Protein 2RIL (pdb70)

Secondary structure (DSSP, 8-state):
----EEEEEEE-PPTT-HHHHHHHHHHHHH---STTEEEEEEEE-SSTTSS-SEEEEEEES-HHHHHHHHH--TTT-------EEE-----

Organism: Shewanella loihica (strain ATCC BAA-1088 / PV-4) (NCBI:txid323850)

Nearest PDB structures (foldseek):
  2ril-assembly1_A-2  TM=1.001E+00  e=1.285E-16  Shewanella loihica PV-4
  3bde-assembly1_A  TM=6.597E-01  e=6.811E-04  Mesorhizobium japonicum MAFF 303099
  2zdo-assembly2_C  TM=6.399E-01  e=1.118E-03  Staphylococcus aureus
  3lo3-assembly2_C  TM=5.723E-01  e=9.771E-03  Colwellia psychrerythraea 34H
  2cz4-assembly1_A  TM=4.019E-01  e=1.106E-02  Thermus thermophilus HB8

Solvent-accessible surface area: 6588 Å² total

Sequence (91 aa):
GSAPVVTLINPFKVPADKLEAAIEYWEAHRRDFAQQPGYLSTQLHQSIIDEEGATYQQLINVAIIWQSEADFYQQAAQKRQALGEGLGNPALYRVIRT

InterPro domains:
  IPR007138 Antibiotic biosynthesis monooxygenase domain [PF03992] (4-70)
  IPR011008 Dimeric alpha-beta barrel [SSF54909] (4-76)

CATH classification: 3.30.70.100

Structure (mmCIF, N/CA/C/O backbone):
data_2RIL
#
_entry.id   2RIL
#
_cell.length_a   48.931
_cell.length_b   63.155
_cell.length_c   27.283
_cell.angle_alpha   90.000
_cell.angle_beta   90.000
_cell.angle_gamma   90.000
#
_symmetry.space_group_name_H-M   'P 21 21 2'
#
loop_
_entity.id
_entity.type
_entity.pdbx_description
1 polymer 'Antibiotic biosynthesis monooxygenase'
2 non-polymer 'CHLORIDE ION'
3 non-polymer 'ACETATE ION'
4 non-polymer S-1,2-PROPANEDIOL
5 water water
#
loop_
_atom_site.group_PDB
_atom_site.id
_atom_site.type_symbol
_atom_site.label_atom_id
_atom_site.label_alt_id
_atom_site.label_comp_id
_atom_site.label_asym_id
_atom_site.label_entity_id
_atom_site.label_seq_id
_atom_site.pdbx_PDB_ins_code
_atom_site.Cartn_x
_atom_site.Cartn_y
_atom_site.Cartn_z
_atom_site.occupancy
_atom_site.B_iso_or_equiv
_atom_site.auth_seq_id
_atom_site.auth_comp_id
_atom_site.auth_asym_id
_atom_site.auth_atom_id
_atom_site.pdbx_PDB_model_num
ATOM 1 N N . GLY A 1 1 ? 28.634 24.739 12.418 1.00 21.43 0 GLY A N 1
ATOM 2 C CA . GLY A 1 1 ? 27.848 23.879 13.327 1.00 20.50 0 GLY A CA 1
ATOM 3 C C . GLY A 1 1 ? 28.806 23.367 14.375 1.00 18.46 0 GLY A C 1
ATOM 4 O O . GLY A 1 1 ? 30.019 23.571 14.276 1.00 19.82 0 GLY A O 1
ATOM 13 N N . SER A 1 3 ? 30.361 20.148 16.447 1.00 11.72 2 SER A N 1
ATOM 14 C CA . SER A 1 3 ? 30.643 18.748 16.293 1.00 11.39 2 SER A CA 1
ATOM 15 C C . SER A 1 3 ? 29.683 17.905 17.116 1.00 11.43 2 SER A C 1
ATOM 16 O O . SER A 1 3 ? 29.160 18.351 18.126 1.00 11.79 2 SER A O 1
ATOM 19 N N . ALA A 1 4 ? 29.485 16.668 16.675 1.00 10.78 3 ALA A N 1
ATOM 20 C CA . ALA A 1 4 ? 28.697 15.667 17.368 1.00 10.51 3 ALA A CA 1
ATOM 21 C C . ALA A 1 4 ? 29.112 14.312 16.816 1.00 10.40 3 ALA A C 1
ATOM 22 O O . ALA A 1 4 ? 29.628 14.260 15.710 1.00 10.41 3 ALA A O 1
ATOM 24 N N . PRO A 1 5 ? 28.923 13.237 17.588 1.00 11.09 4 PRO A N 1
ATOM 25 C CA . PRO A 1 5 ? 29.248 11.894 17.111 1.00 9.64 4 PRO A CA 1
ATOM 26 C C . PRO A 1 5 ? 28.568 11.606 15.791 1.00 9.06 4 PRO A C 1
ATOM 27 O O . PRO A 1 5 ? 27.440 12.075 15.525 1.00 11.36 4 PRO A O 1
ATOM 31 N N A VAL A 1 6 ? 29.293 10.902 14.930 0.50 8.54 5 VAL A N 1
ATOM 32 N N B VAL A 1 6 ? 29.229 10.785 15.002 0.50 8.50 5 VAL A N 1
ATOM 33 C CA A VAL A 1 6 ? 28.805 10.513 13.607 0.50 8.44 5 VAL A CA 1
ATOM 34 C CA B VAL A 1 6 ? 28.798 10.531 13.645 0.50 8.55 5 VAL A CA 1
ATOM 35 C C A VAL A 1 6 ? 29.010 9.024 13.410 0.50 7.51 5 VAL A C 1
ATOM 36 C C B VAL A 1 6 ? 29.090 9.068 13.325 0.50 7.78 5 VAL A C 1
ATOM 37 O O A VAL A 1 6 ? 29.821 8.386 14.098 0.50 6.87 5 VAL A O 1
ATOM 38 O O B VAL A 1 6 ? 30.036 8.485 13.872 0.50 7.60 5 VAL A O 1
ATOM 45 N N . THR A 1 7 ? 28.283 8.476 12.447 1.00 6.75 6 THR A N 1
ATOM 46 C CA . THR A 1 7 ? 28.382 7.076 12.103 1.00 6.93 6 THR A CA 1
ATOM 47 C C . THR A 1 7 ? 28.878 6.951 10.690 1.00 6.89 6 THR A C 1
ATOM 48 O O . THR A 1 7 ? 28.284 7.524 9.779 1.00 8.12 6 THR A O 1
ATOM 52 N N . LEU A 1 8 ? 29.955 6.192 10.479 1.00 6.47 7 LEU A N 1
ATOM 53 C CA . LEU A 1 8 ? 30.366 5.810 9.134 1.00 7.22 7 LEU A CA 1
ATOM 54 C C . LEU A 1 8 ? 29.595 4.540 8.806 1.00 6.81 7 LEU A C 1
ATOM 55 O O . LEU A 1 8 ? 29.657 3.594 9.571 1.00 8.39 7 LEU A O 1
ATOM 60 N N . ILE A 1 9 ? 28.915 4.504 7.649 1.00 6.76 8 ILE A N 1
ATOM 61 C CA . ILE A 1 9 ? 28.393 3.248 7.134 1.00 5.86 8 ILE A CA 1
ATOM 62 C C . ILE A 1 9 ? 29.080 3.027 5.795 1.00 6.86 8 ILE A C 1
ATOM 63 O O . ILE A 1 9 ? 29.075 3.916 4.928 1.00 8.12 8 ILE A O 1
ATOM 68 N N . ASN A 1 10 ? 29.724 1.870 5.675 1.00 7.03 9 ASN A N 1
ATOM 69 C CA . ASN A 1 10 ? 30.487 1.522 4.490 1.00 6.62 9 ASN A CA 1
ATOM 70 C C . ASN A 1 10 ? 30.096 0.147 3.984 1.00 6.43 9 ASN A C 1
ATOM 71 O O . ASN A 1 10 ? 30.533 -0.869 4.520 1.00 6.57 9 ASN A O 1
ATOM 76 N N . PRO A 1 11 ? 29.191 0.105 2.992 1.00 6.58 10 PRO A N 1
ATOM 77 C CA . PRO A 1 11 ? 28.794 -1.164 2.392 1.00 7.36 10 PRO A CA 1
ATOM 78 C C . PRO A 1 11 ? 29.803 -1.592 1.349 1.00 8.56 10 PRO A C 1
ATOM 79 O O . PRO A 1 11 ? 30.197 -0.771 0.514 1.00 9.79 10 PRO A O 1
ATOM 83 N N . PHE A 1 12 ? 30.216 -2.857 1.417 1.00 8.62 11 PHE A N 1
ATOM 84 C CA . PHE A 1 12 ? 31.204 -3.412 0.494 1.00 8.66 11 PHE A CA 1
ATOM 85 C C . PHE A 1 12 ? 30.628 -4.446 -0.482 1.00 9.44 11 PHE A C 1
ATOM 86 O O . PHE A 1 12 ? 29.954 -5.366 -0.078 1.00 9.41 11 PHE A O 1
ATOM 94 N N . LYS A 1 13 ? 30.991 -4.318 -1.756 1.00 11.00 12 LYS A N 1
ATOM 95 C CA . LYS A 1 13 ? 30.745 -5.368 -2.734 1.00 12.20 12 LYS A CA 1
ATOM 96 C C . LYS A 1 13 ? 31.958 -6.274 -2.710 1.00 11.34 12 LYS A C 1
ATOM 97 O O . LYS A 1 13 ? 33.054 -5.844 -3.044 1.00 13.73 12 LYS A O 1
ATOM 103 N N . VAL A 1 14 ? 31.732 -7.504 -2.258 1.00 11.04 13 VAL A N 1
ATOM 104 C CA . VAL A 1 14 ? 32.780 -8.515 -2.089 1.00 13.00 13 VAL A CA 1
ATOM 105 C C . VAL A 1 14 ? 32.762 -9.473 -3.279 1.00 15.23 13 VAL A C 1
ATOM 106 O O . VAL A 1 14 ? 31.715 -10.023 -3.618 1.00 15.37 13 VAL A O 1
ATOM 110 N N . PRO A 1 15 ? 33.902 -9.609 -3.967 1.00 17.41 14 PRO A N 1
ATOM 111 C CA . PRO A 1 15 ? 33.984 -10.586 -5.066 1.00 18.05 14 PRO A CA 1
ATOM 112 C C . PRO A 1 15 ? 33.651 -11.990 -4.641 1.00 17.52 14 PRO A C 1
ATOM 113 O O . PRO A 1 15 ? 33.956 -12.406 -3.498 1.00 18.12 14 PRO A O 1
ATOM 117 N N . ALA A 1 16 ? 33.051 -12.740 -5.562 1.00 18.16 15 ALA A N 1
ATOM 118 C CA . ALA A 1 16 ? 32.696 -14.111 -5.310 1.00 17.85 15 ALA A CA 1
ATOM 119 C C . ALA A 1 16 ? 33.893 -14.874 -4.734 1.00 17.28 15 ALA A C 1
ATOM 120 O O . ALA A 1 16 ? 35.035 -14.803 -5.247 1.00 17.44 15 ALA A O 1
ATOM 122 N N . ASP A 1 17 ? 33.615 -15.611 -3.670 1.00 16.67 16 ASP A N 1
ATOM 123 C CA . ASP A 1 17 ? 34.556 -16.481 -3.047 1.00 16.64 16 ASP A CA 1
ATOM 124 C C . ASP A 1 17 ? 35.709 -15.782 -2.327 1.00 17.23 16 ASP A C 1
ATOM 125 O O . ASP A 1 17 ? 36.622 -16.489 -1.872 1.00 20.43 16 ASP A O 1
ATOM 130 N N . LYS A 1 18 ? 35.683 -14.448 -2.172 1.00 16.16 17 LYS A N 1
ATOM 131 C CA . LYS A 1 18 ? 36.791 -13.711 -1.554 1.00 16.77 17 LYS A CA 1
ATOM 132 C C . LYS A 1 18 ? 36.450 -13.035 -0.208 1.00 14.99 17 LYS A C 1
ATOM 133 O O . LYS A 1 18 ? 37.092 -12.041 0.167 1.00 15.14 17 LYS A O 1
ATOM 139 N N . LEU A 1 19 ? 35.486 -13.585 0.514 1.00 13.92 18 LEU A N 1
ATOM 140 C CA . LEU A 1 19 ? 35.066 -12.965 1.768 1.00 13.98 18 LEU A CA 1
ATOM 141 C C . LEU A 1 19 ? 36.196 -12.868 2.793 1.00 12.32 18 LEU A C 1
ATOM 142 O O . LEU A 1 19 ? 36.420 -11.819 3.383 1.00 11.28 18 LEU A O 1
ATOM 147 N N . GLU A 1 20 ? 36.956 -13.948 2.977 1.00 11.82 19 GLU A N 1
ATOM 148 C CA . GLU A 1 20 ? 37.976 -13.892 4.021 1.00 11.57 19 GLU A CA 1
ATOM 149 C C . GLU A 1 20 ? 39.052 -12.873 3.691 1.00 11.31 19 GLU A C 1
ATOM 150 O O . GLU A 1 20 ? 39.537 -12.161 4.571 1.00 11.17 19 GLU A O 1
ATOM 156 N N . ALA A 1 21 ? 39.472 -12.814 2.428 1.00 12.05 20 ALA A N 1
ATOM 157 C CA . ALA A 1 21 ? 40.435 -11.834 2.020 1.00 11.61 20 ALA A CA 1
ATOM 158 C C . ALA A 1 21 ? 39.910 -10.420 2.274 1.00 11.94 20 ALA A C 1
ATOM 159 O O . ALA A 1 21 ? 40.650 -9.537 2.693 1.00 13.00 20 ALA A O 1
ATOM 161 N N . ALA A 1 22 ? 38.632 -10.205 1.994 1.00 11.77 21 ALA A N 1
ATOM 162 C CA . ALA A 1 22 ? 38.017 -8.878 2.222 1.00 11.86 21 ALA A CA 1
ATOM 163 C C . ALA A 1 22 ? 38.008 -8.535 3.703 1.00 11.01 21 ALA A C 1
ATOM 164 O O . ALA A 1 22 ? 38.317 -7.394 4.072 1.00 11.42 21 ALA A O 1
ATOM 166 N N . ILE A 1 23 ? 37.637 -9.500 4.557 1.00 10.04 22 ILE A N 1
ATOM 167 C CA . ILE A 1 23 ? 37.711 -9.290 6.025 1.00 8.80 22 ILE A CA 1
ATOM 168 C C . ILE A 1 23 ? 39.093 -8.880 6.468 1.00 8.93 22 ILE A C 1
ATOM 169 O O . ILE A 1 23 ? 39.255 -7.924 7.209 1.00 9.16 22 ILE A O 1
ATOM 174 N N . GLU A 1 24 ? 40.103 -9.583 5.975 1.00 10.39 23 GLU A N 1
ATOM 175 C CA . GLU A 1 24 ? 41.460 -9.344 6.444 1.00 12.11 23 GLU A CA 1
ATOM 176 C C . GLU A 1 24 ? 41.979 -7.973 5.959 1.00 12.75 23 GLU A C 1
ATOM 177 O O . GLU A 1 24 ? 42.673 -7.278 6.692 1.00 13.60 23 GLU A O 1
ATOM 183 N N . TYR A 1 25 ? 41.588 -7.573 4.749 1.00 14.71 24 TYR A N 1
ATOM 184 C CA . TYR A 1 25 ? 41.857 -6.216 4.237 1.00 14.73 24 TYR A CA 1
ATOM 185 C C . TYR A 1 25 ? 41.203 -5.185 5.151 1.00 13.62 24 TYR A C 1
ATOM 186 O O . TYR A 1 25 ? 41.834 -4.221 5.589 1.00 13.45 24 TYR A O 1
ATOM 195 N N . TRP A 1 26 ? 39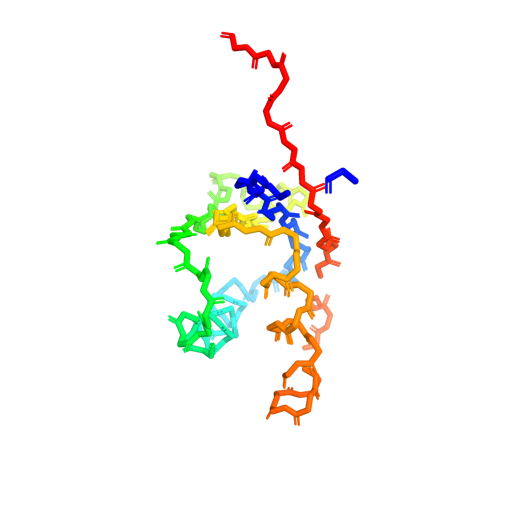.942 -5.431 5.480 1.00 12.23 25 TRP A N 1
ATOM 196 C CA . TRP A 1 26 ? 39.200 -4.536 6.336 1.00 11.88 25 TRP A CA 1
ATOM 197 C C . TRP A 1 26 ? 39.895 -4.427 7.697 1.00 10.83 25 TRP A C 1
ATOM 198 O O . TRP A 1 26 ? 40.061 -3.319 8.223 1.00 11.37 25 TRP A O 1
ATOM 209 N N . GLU A 1 27 ? 40.332 -5.554 8.271 1.00 10.25 26 GLU A N 1
ATOM 210 C CA . GLU A 1 27 ? 41.003 -5.541 9.566 1.00 10.49 26 GLU A CA 1
ATOM 211 C C . GLU A 1 27 ? 42.276 -4.710 9.597 1.00 11.40 26 GLU A C 1
ATOM 212 O O . GLU A 1 27 ? 42.526 -4.006 10.563 1.00 10.79 26 GLU A O 1
ATOM 218 N N . ALA A 1 28 ? 43.066 -4.798 8.528 1.00 11.83 27 ALA A N 1
ATOM 219 C CA . ALA A 1 28 ? 44.279 -3.991 8.437 1.00 13.00 27 ALA A CA 1
ATOM 220 C C . ALA A 1 28 ? 43.959 -2.498 8.476 1.00 12.86 27 ALA A C 1
ATOM 221 O O . ALA A 1 28 ? 44.662 -1.727 9.146 1.00 13.96 27 ALA A O 1
ATOM 223 N N . HIS A 1 29 ? 42.894 -2.113 7.785 1.00 11.94 28 HIS A N 1
ATOM 224 C CA . HIS A 1 29 ? 42.417 -0.750 7.818 1.00 12.27 28 HIS A CA 1
ATOM 225 C C . 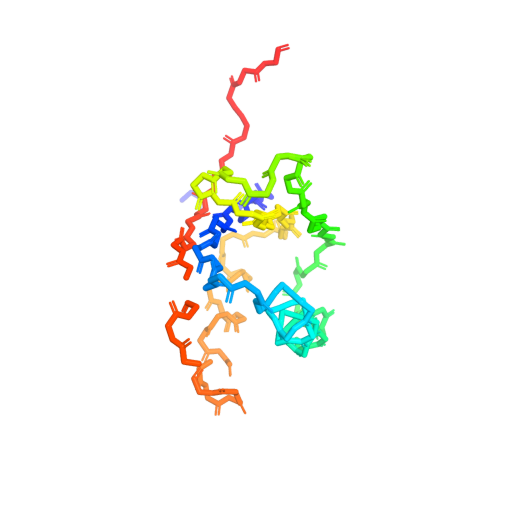HIS A 1 29 ? 41.843 -0.328 9.165 1.00 11.58 28 HIS A C 1
ATOM 226 O O . HIS A 1 29 ? 42.135 0.753 9.627 1.00 11.58 28 HIS A O 1
ATOM 233 N N A ARG A 1 30 ? 41.071 -1.202 9.796 0.50 10.85 29 ARG A N 1
ATOM 234 N N B ARG A 1 30 ? 41.053 -1.196 9.803 0.50 11.24 29 ARG A N 1
ATOM 235 C CA A ARG A 1 30 ? 40.566 -0.962 11.130 0.50 10.77 29 ARG A CA 1
ATOM 236 C CA B ARG A 1 30 ? 40.569 -0.961 11.165 0.50 11.31 29 ARG A CA 1
ATOM 237 C C A ARG A 1 30 ? 41.690 -0.744 12.147 0.50 10.77 29 ARG A C 1
ATOM 238 C C B ARG A 1 30 ? 41.725 -0.694 12.113 0.50 10.98 29 ARG A C 1
ATOM 239 O O A ARG A 1 30 ? 41.586 0.112 13.020 0.50 11.53 29 ARG A O 1
ATOM 240 O O B ARG A 1 30 ? 41.687 0.254 12.897 0.50 11.57 29 ARG A O 1
ATOM 255 N N . ASP A 1 31 ? 42.749 -1.544 12.042 1.00 11.55 30 ASP A N 1
ATOM 256 C CA . ASP A 1 31 ? 43.877 -1.368 12.931 1.00 12.10 30 ASP A CA 1
ATOM 257 C C . ASP A 1 31 ? 44.516 0.025 12.789 1.00 12.17 30 ASP A C 1
ATOM 258 O O . ASP A 1 31 ? 44.913 0.607 13.791 1.00 14.39 30 ASP A O 1
ATOM 263 N N . PHE A 1 32 ? 44.569 0.568 11.587 1.00 12.14 31 PHE A N 1
ATOM 264 C CA . PHE A 1 32 ? 45.049 1.942 11.416 1.00 10.86 31 PHE A CA 1
ATOM 265 C C . PHE A 1 32 ? 44.056 2.940 11.995 1.00 11.95 31 PHE A C 1
ATOM 266 O O . PHE A 1 32 ? 44.386 3.798 12.774 1.00 12.05 31 PHE A O 1
ATOM 282 N N . ALA A 1 34 ? 41.752 2.654 14.197 1.00 13.43 33 ALA A N 1
ATOM 283 C CA . ALA A 1 34 ? 41.500 2.520 15.613 1.00 14.61 33 ALA A CA 1
ATOM 284 C C . ALA A 1 34 ? 42.508 3.276 16.450 1.00 15.72 33 ALA A C 1
ATOM 285 O O . ALA A 1 34 ? 42.251 3.544 17.638 1.00 17.61 33 ALA A O 1
ATOM 287 N N . GLN A 1 35 ? 43.634 3.631 15.838 1.00 15.67 34 GLN A N 1
ATOM 288 C CA . GLN A 1 35 ? 44.669 4.456 16.454 1.00 16.27 34 GLN A CA 1
ATOM 289 C C . GLN A 1 35 ? 44.509 5.949 16.313 1.00 15.58 34 GLN A C 1
ATOM 290 O O . GLN A 1 35 ? 45.317 6.737 16.855 1.00 16.46 34 GLN A O 1
ATOM 296 N N . GLN A 1 36 ? 43.465 6.366 15.613 1.00 13.74 35 GLN A N 1
ATOM 297 C CA . GLN A 1 36 ? 43.295 7.765 15.254 1.00 12.16 35 GLN A CA 1
ATOM 298 C C . GLN A 1 36 ? 42.449 8.465 16.277 1.00 12.19 35 GLN A C 1
ATOM 299 O O . GLN A 1 36 ? 41.515 7.872 16.851 1.00 12.09 35 GLN A O 1
ATOM 305 N N . PRO A 1 37 ? 42.761 9.733 16.538 1.00 12.40 36 PRO A N 1
ATOM 306 C CA . PRO A 1 37 ? 41.928 10.479 17.453 1.00 11.93 36 PRO A CA 1
ATOM 307 C C . PRO A 1 37 ? 40.441 10.477 17.053 1.00 11.36 36 PRO A C 1
ATOM 308 O O . PRO A 1 37 ? 40.106 10.642 15.900 1.00 11.60 36 PRO A O 1
ATOM 312 N N . GLY A 1 38 ? 39.581 10.263 18.016 1.00 11.38 37 GLY A N 1
ATOM 313 C CA . GLY A 1 38 ? 38.151 10.351 17.782 1.00 11.58 37 GLY A CA 1
ATOM 314 C C . GLY A 1 38 ? 37.499 9.021 17.415 1.00 10.72 37 GLY A C 1
ATOM 315 O O . GLY A 1 38 ? 36.281 8.942 17.350 1.00 10.67 37 GLY A O 1
ATOM 316 N N . TYR A 1 39 ? 38.274 7.967 17.177 1.00 10.99 38 TYR A N 1
ATOM 317 C CA . TYR A 1 39 ? 37.702 6.673 16.873 1.00 10.63 38 TYR A CA 1
ATOM 318 C C . TYR A 1 39 ? 37.034 6.113 18.102 1.00 10.30 38 TYR A C 1
ATOM 319 O O . TYR A 1 39 ? 37.679 6.043 19.148 1.00 13.97 38 TYR A O 1
ATOM 328 N N . LEU A 1 40 ? 35.760 5.727 18.014 1.00 10.23 39 LEU A N 1
ATOM 329 C CA . LEU A 1 40 ? 35.052 5.200 19.163 1.00 9.82 39 LEU A CA 1
ATOM 330 C C . LEU A 1 40 ? 34.799 3.714 19.124 1.00 10.43 39 LEU A C 1
ATOM 331 O O . LEU A 1 40 ? 35.159 3.030 20.092 1.00 13.73 39 LEU A O 1
ATOM 336 N N . SER A 1 41 ? 34.216 3.203 18.040 1.00 9.07 40 SER A N 1
ATOM 337 C CA . SER A 1 41 ? 33.885 1.807 17.968 1.00 9.46 40 SER A CA 1
ATOM 338 C C . SER A 1 41 ? 33.537 1.426 16.539 1.00 7.93 40 SER A C 1
ATOM 339 O O . SER A 1 41 ? 33.307 2.305 15.684 1.00 8.12 40 SER A O 1
ATOM 342 N N . THR A 1 42 ? 33.476 0.111 16.278 1.00 7.36 41 THR A N 1
ATOM 343 C CA . THR A 1 42 ? 33.017 -0.353 14.993 1.00 7.90 41 THR A CA 1
ATOM 344 C C . THR A 1 42 ? 32.346 -1.709 15.092 1.00 7.50 41 THR A C 1
ATOM 345 O O . THR A 1 42 ? 32.594 -2.466 16.042 1.00 7.91 41 THR A O 1
ATOM 349 N N . GLN A 1 43 ? 31.490 -1.977 14.113 1.00 7.33 42 GLN A N 1
ATOM 350 C CA . GLN A 1 43 ? 30.840 -3.263 13.971 1.00 7.88 42 GLN A CA 1
ATOM 351 C C . GLN A 1 43 ? 30.842 -3.644 12.509 1.00 6.98 42 GLN A C 1
ATOM 352 O O . GLN A 1 43 ? 30.087 -3.055 11.696 1.00 6.30 42 GLN A O 1
ATOM 358 N N . LEU A 1 44 ? 31.663 -4.622 12.164 1.00 7.26 43 LEU A N 1
ATOM 359 C CA . LEU A 1 44 ? 31.680 -5.104 10.774 1.00 6.51 43 LEU A CA 1
ATOM 360 C C . LEU A 1 44 ? 30.610 -6.178 10.708 1.00 6.53 43 LEU A C 1
ATOM 361 O O . LEU A 1 44 ? 30.655 -7.159 11.450 1.00 7.02 43 LEU A O 1
ATOM 366 N N . HIS A 1 45 ? 29.621 -5.981 9.829 1.00 7.09 44 HIS A N 1
ATOM 367 C CA . HIS A 1 45 ? 28.491 -6.888 9.663 1.00 6.46 44 HIS A CA 1
ATOM 368 C C . HIS A 1 45 ? 28.721 -7.753 8.406 1.00 6.28 44 HIS A C 1
ATOM 369 O O . HIS A 1 45 ? 29.121 -7.248 7.345 1.00 7.82 44 HIS A O 1
ATOM 376 N N . GLN A 1 46 ? 28.421 -9.043 8.528 1.00 6.24 45 GLN A N 1
ATOM 377 C CA . GLN A 1 46 ? 28.464 -9.988 7.411 1.00 7.18 45 GLN A CA 1
ATOM 378 C C . GLN A 1 46 ? 27.051 -10.459 7.104 1.00 7.21 45 GLN A C 1
ATOM 379 O O . GLN A 1 46 ? 26.303 -10.831 7.998 1.00 7.11 45 GLN A O 1
ATOM 385 N N . SER A 1 47 ? 26.720 -10.491 5.815 1.00 7.56 46 SER A N 1
ATOM 386 C CA . SER A 1 47 ? 25.412 -10.927 5.408 1.00 8.55 46 SER A CA 1
ATOM 387 C C . SER A 1 47 ? 25.207 -12.400 5.717 1.00 9.21 46 SER A C 1
ATOM 388 O O . SER A 1 47 ? 26.132 -13.210 5.568 1.00 9.71 46 SER A O 1
ATOM 391 N N A ILE A 1 48 ? 23.993 -12.759 6.139 0.50 10.08 47 ILE A N 1
ATOM 392 N N B ILE A 1 48 ? 23.988 -12.735 6.139 0.50 10.02 47 ILE A N 1
ATOM 393 C CA A ILE A 1 48 ? 23.674 -14.182 6.303 0.50 11.50 47 ILE A CA 1
ATOM 394 C CA B ILE A 1 48 ? 23.588 -14.138 6.257 0.50 11.36 47 ILE A CA 1
ATOM 395 C C A ILE A 1 48 ? 23.546 -14.904 4.947 0.50 12.19 47 ILE A C 1
ATOM 396 C C B ILE A 1 48 ? 23.660 -14.844 4.917 0.50 12.11 47 ILE A C 1
ATOM 397 O O A ILE A 1 48 ? 23.848 -16.100 4.881 0.50 12.91 47 ILE A O 1
ATOM 398 O O B ILE A 1 48 ? 24.232 -15.931 4.820 0.50 12.49 47 ILE A O 1
ATOM 407 N N . ASP A 1 49 ? 23.102 -14.190 3.909 1.00 13.24 48 ASP A N 1
ATOM 408 C CA . ASP A 1 49 ? 22.978 -14.708 2.518 1.00 14.12 48 ASP A CA 1
ATOM 409 C C . ASP A 1 49 ? 24.217 -14.279 1.735 1.00 14.24 48 ASP A C 1
ATOM 410 O O . ASP A 1 49 ? 24.501 -13.096 1.576 1.00 12.19 48 ASP A O 1
ATOM 415 N N A GLU A 1 50 ? 24.971 -15.252 1.222 0.50 14.21 49 GLU A N 1
ATOM 416 N N B GLU A 1 50 ? 24.942 -15.272 1.231 0.50 14.73 49 GLU A N 1
ATOM 417 C CA A GLU A 1 50 ? 26.173 -14.949 0.462 0.50 14.91 49 GLU A CA 1
ATOM 418 C CA B GLU A 1 50 ? 26.125 -15.053 0.430 0.50 15.97 49 GLU A CA 1
ATOM 419 C C A GLU A 1 50 ? 25.863 -14.177 -0.828 0.50 14.77 49 GLU A C 1
ATOM 420 C C B GLU A 1 50 ? 25.850 -14.179 -0.792 0.50 15.28 49 GLU A C 1
ATOM 421 O O A GLU A 1 50 ? 26.749 -13.549 -1.418 0.50 15.92 49 GLU A O 1
ATOM 422 O O B GLU A 1 50 ? 26.752 -13.514 -1.313 0.50 16.45 49 GLU A O 1
ATOM 433 N N . GLY A 1 51 ? 24.603 -14.201 -1.249 1.00 14.69 50 GLY A N 1
ATOM 434 C CA . GLY A 1 51 ? 24.193 -13.493 -2.461 1.00 15.12 50 GLY A CA 1
ATOM 435 C C . GLY A 1 51 ? 23.737 -12.067 -2.265 1.00 14.00 50 GLY A C 1
ATOM 436 O O . GLY A 1 51 ? 23.314 -11.415 -3.220 1.00 14.72 50 GLY A O 1
ATOM 437 N N . ALA A 1 52 ? 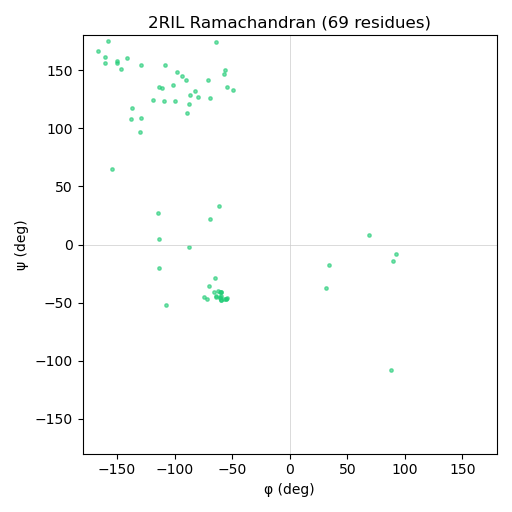23.791 -11.580 -1.025 1.00 12.19 51 ALA A N 1
ATOM 438 C CA . ALA A 1 52 ? 23.449 -10.186 -0.760 1.00 11.10 51 ALA A CA 1
ATOM 439 C C . ALA A 1 52 ? 24.321 -9.255 -1.629 1.00 10.71 51 ALA A C 1
ATOM 440 O O . ALA A 1 52 ? 25.482 -9.540 -1.918 1.00 10.69 51 ALA A O 1
ATOM 442 N N . THR A 1 53 ? 23.778 -8.089 -1.991 1.00 9.74 52 THR A N 1
ATOM 443 C CA . THR A 1 53 ? 24.574 -7.106 -2.705 1.00 10.24 52 THR A CA 1
ATOM 444 C C . THR A 1 53 ? 25.852 -6.777 -1.923 1.00 9.03 52 THR A C 1
ATOM 445 O O . THR A 1 53 ? 26.940 -6.706 -2.492 1.00 10.26 52 THR A O 1
ATOM 449 N N . TYR A 1 54 ? 25.686 -6.548 -0.616 1.00 9.49 53 TYR A N 1
ATOM 450 C CA . TYR A 1 54 ? 26.794 -6.145 0.231 1.00 7.92 53 TYR A CA 1
ATOM 451 C C . TYR A 1 54 ? 27.042 -7.255 1.258 1.00 8.01 53 TYR A C 1
ATOM 452 O O . TYR A 1 54 ? 26.346 -7.323 2.281 1.00 8.67 53 TYR A O 1
ATOM 461 N N A GLN A 1 55 ? 28.009 -8.140 1.003 0.50 8.08 54 GLN A N 1
ATOM 462 N N B GLN A 1 55 ? 28.027 -8.112 1.001 0.50 8.17 54 GLN A N 1
ATOM 463 C CA A GLN A 1 55 ? 28.261 -9.227 1.942 0.50 8.64 54 GLN A CA 1
ATOM 464 C CA B GLN A 1 55 ? 28.290 -9.203 1.911 0.50 8.79 54 GLN A CA 1
ATOM 465 C C A GLN A 1 55 ? 28.926 -8.716 3.230 0.50 8.05 54 GLN A C 1
ATOM 466 C C B GLN A 1 55 ? 28.902 -8.699 3.224 0.50 8.14 54 GLN A C 1
ATOM 467 O O A GLN A 1 55 ? 28.875 -9.407 4.238 0.50 8.34 54 GLN A O 1
ATOM 468 O O B GLN A 1 55 ? 28.766 -9.357 4.244 0.50 8.41 54 GLN A O 1
ATOM 479 N N . LEU A 1 56 ? 29.543 -7.527 3.176 1.00 7.76 55 LEU A N 1
ATOM 480 C CA . LEU A 1 56 ? 30.084 -6.834 4.348 1.00 7.52 55 LEU A CA 1
ATOM 481 C C . LEU A 1 56 ? 29.579 -5.420 4.379 1.00 7.68 55 LEU A C 1
ATOM 482 O O . LEU A 1 56 ? 29.555 -4.758 3.359 1.00 7.43 55 LEU A O 1
ATOM 487 N N . ILE A 1 57 ? 29.161 -4.963 5.564 1.00 6.58 56 ILE A N 1
ATOM 488 C CA . ILE A 1 57 ? 28.855 -3.556 5.800 1.00 6.26 56 ILE A CA 1
ATOM 489 C C . ILE A 1 57 ? 29.432 -3.158 7.125 1.00 6.62 56 ILE A C 1
ATOM 490 O O . ILE A 1 57 ? 29.095 -3.767 8.152 1.00 7.24 56 ILE A O 1
ATOM 495 N N . ASN A 1 58 ? 30.367 -2.208 7.126 1.00 5.98 57 ASN A N 1
ATOM 496 C CA . ASN A 1 58 ? 30.910 -1.719 8.385 1.00 5.47 57 ASN A CA 1
ATOM 497 C C . ASN A 1 58 ? 30.103 -0.541 8.887 1.00 5.55 57 ASN A C 1
ATOM 498 O O . ASN A 1 58 ? 29.686 0.337 8.113 1.00 6.88 57 ASN A O 1
ATOM 503 N N . 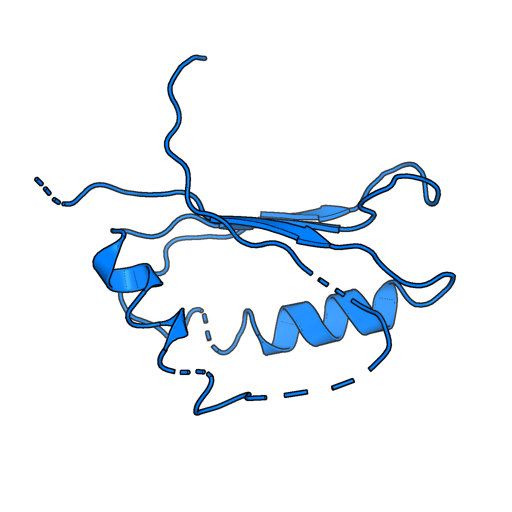VAL A 1 59 ? 29.898 -0.490 10.209 1.00 5.85 58 VAL A N 1
ATOM 504 C CA . VAL A 1 59 ? 29.220 0.606 10.877 1.00 6.49 58 VAL A CA 1
ATOM 505 C C . VAL A 1 59 ? 30.115 1.049 12.027 1.00 6.87 58 VAL A C 1
ATOM 506 O O . VAL A 1 59 ? 30.258 0.317 12.987 1.00 8.10 58 VAL A O 1
ATOM 510 N N . ALA A 1 60 ? 30.729 2.227 11.897 1.00 7.93 59 ALA A N 1
ATOM 511 C CA . ALA A 1 60 ? 31.702 2.730 12.887 1.00 7.75 59 ALA A CA 1
ATOM 512 C C . ALA A 1 60 ? 31.228 4.041 13.470 1.00 7.27 59 ALA A C 1
ATOM 513 O O . ALA A 1 60 ? 30.563 4.814 12.786 1.00 8.55 59 ALA A O 1
ATOM 515 N N A ILE A 1 61 ? 31.594 4.296 14.714 0.50 7.46 60 ILE A N 1
ATOM 516 N N B ILE A 1 61 ? 31.587 4.308 14.714 0.50 7.53 60 ILE A N 1
ATOM 517 C CA A ILE A 1 61 ? 31.219 5.509 15.400 0.50 7.24 60 ILE A CA 1
ATOM 518 C CA B ILE A 1 61 ? 31.170 5.511 15.406 0.50 7.56 60 ILE A CA 1
ATOM 519 C C A ILE A 1 61 ? 32.481 6.333 15.656 0.50 7.34 60 ILE A C 1
ATOM 520 C C B ILE A 1 61 ? 32.420 6.350 15.739 0.50 7.48 60 ILE A C 1
ATOM 521 O O A ILE A 1 61 ? 33.513 5.807 16.126 0.50 7.45 60 ILE A O 1
ATOM 522 O O B ILE A 1 61 ? 33.393 5.843 16.335 0.50 8.24 60 ILE A O 1
ATOM 531 N N . TRP A 1 62 ? 32.394 7.607 15.308 1.00 6.90 61 TRP A N 1
ATOM 532 C CA . TRP A 1 62 ? 33.471 8.569 15.482 1.00 7.13 61 TRP A CA 1
ATOM 533 C C . TRP A 1 62 ? 32.973 9.737 16.346 1.00 7.09 61 TRP A C 1
ATOM 534 O O . TRP A 1 62 ? 31.810 10.120 16.277 1.00 7.80 61 TRP A O 1
ATOM 545 N N . GLN A 1 63 ? 33.885 10.345 17.085 1.00 8.42 62 GLN A N 1
ATOM 546 C CA . GLN A 1 63 ? 33.501 11.449 17.954 1.00 9.37 62 GLN A CA 1
ATOM 547 C C . GLN A 1 63 ? 32.999 12.694 17.211 1.00 9.12 62 GLN A C 1
ATOM 548 O O . GLN A 1 63 ? 32.193 13.466 17.731 1.00 9.72 62 GLN A O 1
ATOM 554 N N . SER A 1 64 ? 33.488 12.905 15.981 1.00 8.66 63 SER A N 1
ATOM 555 C CA . SER A 1 64 ? 33.089 14.036 15.158 1.00 8.39 63 SER A CA 1
ATOM 556 C C . SER A 1 64 ? 33.401 13.792 13.729 1.00 8.53 63 SER A C 1
ATOM 557 O O . SER A 1 64 ? 34.257 12.948 13.405 1.00 8.49 63 SER A O 1
ATOM 560 N N . GLU A 1 65 ? 32.745 14.576 12.875 1.00 9.12 64 GLU A N 1
ATOM 561 C CA . GLU A 1 65 ? 33.068 14.593 11.453 1.00 10.49 64 GLU A CA 1
ATOM 562 C C . GLU A 1 65 ? 34.547 14.952 11.257 1.00 10.03 64 GLU A C 1
ATOM 563 O O . GLU A 1 65 ? 35.236 14.317 10.436 1.00 9.42 64 GLU A O 1
ATOM 569 N N . ALA A 1 66 ? 35.019 15.993 11.943 1.00 9.35 65 ALA A N 1
ATOM 570 C CA . ALA A 1 66 ? 36.401 16.420 11.791 1.00 8.79 65 ALA A CA 1
ATOM 571 C C . ALA A 1 66 ? 37.363 15.281 12.061 1.00 7.85 65 ALA A C 1
ATOM 572 O O . ALA A 1 66 ? 38.351 15.076 11.334 1.00 9.34 65 ALA A O 1
ATOM 574 N N . ASP A 1 67 ? 37.134 14.553 13.161 1.00 9.17 66 ASP A N 1
ATOM 575 C CA . ASP A 1 67 ? 38.014 13.431 13.475 1.00 8.75 66 ASP A CA 1
ATOM 576 C C . ASP A 1 67 ? 38.028 12.372 12.405 1.00 8.79 66 ASP A C 1
ATOM 577 O O . ASP A 1 67 ? 39.101 11.854 11.992 1.00 10.11 66 ASP A O 1
ATOM 582 N N . PHE A 1 68 ? 36.849 12.014 11.929 1.00 9.01 67 PHE A N 1
ATOM 583 C CA . PHE A 1 68 ? 36.825 11.057 10.842 1.00 8.73 67 PHE A CA 1
ATOM 584 C C . PHE A 1 68 ? 37.562 11.520 9.577 1.00 9.67 67 PHE A C 1
ATOM 585 O O . PHE A 1 68 ? 38.361 10.759 9.004 1.00 9.93 67 PHE A O 1
ATOM 593 N N . TYR A 1 69 ? 37.295 12.758 9.145 1.00 10.06 68 TYR A N 1
ATOM 594 C CA . TYR A 1 69 ? 37.902 13.268 7.912 1.00 11.57 68 TYR A CA 1
ATOM 595 C C . TYR A 1 69 ? 39.416 13.352 8.028 1.00 11.95 68 TYR A C 1
ATOM 596 O O . TYR A 1 69 ? 40.121 13.045 7.078 1.00 12.65 68 TYR A O 1
ATOM 605 N N A GLN A 1 70 ? 39.871 13.773 9.198 0.50 12.46 69 GLN A N 1
ATOM 606 N N B GLN A 1 70 ? 39.936 13.746 9.179 0.50 12.35 69 GLN A N 1
ATOM 607 C CA A GLN A 1 70 ? 41.304 13.857 9.505 0.50 13.32 69 GLN A CA 1
ATOM 608 C CA B GLN A 1 70 ? 41.407 13.742 9.351 0.50 12.88 69 GLN A CA 1
ATOM 609 C C A GLN A 1 70 ? 41.970 12.437 9.385 0.50 12.51 69 GLN A C 1
ATOM 610 C C B GLN A 1 70 ? 41.958 12.333 9.225 0.50 12.20 69 GLN A C 1
ATOM 611 O O A GLN A 1 70 ? 43.026 12.277 8.768 0.50 13.83 69 GLN A O 1
ATOM 612 O O B GLN A 1 70 ? 42.951 12.068 8.519 0.50 12.73 69 GLN A O 1
ATOM 623 N N . ALA A 1 71 ? 41.290 11.403 9.911 1.00 12.22 70 ALA A N 1
ATOM 624 C CA . ALA A 1 71 ? 41.755 10.024 9.939 1.00 11.67 70 ALA A CA 1
ATOM 625 C C . ALA A 1 71 ? 41.734 9.452 8.515 1.00 11.38 70 ALA A C 1
ATOM 626 O O . ALA A 1 71 ? 42.663 8.765 8.085 1.00 12.04 70 ALA A O 1
ATOM 628 N N . ALA A 1 72 ? 40.674 9.759 7.762 1.00 11.26 71 ALA A N 1
ATOM 629 C CA . ALA A 1 72 ? 40.577 9.285 6.354 1.00 12.16 71 ALA A CA 1
ATOM 630 C C . ALA A 1 72 ? 41.706 9.841 5.456 1.00 13.20 71 ALA A C 1
ATOM 631 O O . ALA A 1 72 ? 42.275 9.112 4.609 1.00 13.84 71 ALA A O 1
ATOM 633 N N . GLN A 1 73 ? 42.053 11.110 5.654 1.00 13.76 72 GLN A N 1
ATOM 634 C CA . GLN A 1 73 ? 43.165 11.740 4.922 1.00 14.26 72 GLN A CA 1
ATOM 635 C C . GLN A 1 73 ? 44.479 11.047 5.280 1.00 14.44 72 GLN A C 1
ATOM 636 O O . GLN A 1 73 ? 45.279 10.682 4.403 1.00 14.65 72 GLN A O 1
ATOM 642 N N . LYS A 1 74 ? 44.686 10.803 6.573 1.00 12.62 73 LYS A N 1
ATOM 643 C CA . LYS A 1 74 ? 45.888 10.052 6.990 1.00 14.64 73 LYS A CA 1
ATOM 644 C C . LYS A 1 74 ? 45.965 8.637 6.426 1.00 14.58 73 LYS A C 1
ATOM 645 O O . LYS A 1 74 ? 47.051 8.166 6.048 1.00 13.85 73 LYS A O 1
ATOM 667 N N . ARG A 1 76 ? 44.880 7.564 3.555 1.00 16.10 75 ARG A N 1
ATOM 668 C CA . ARG A 1 76 ? 45.309 7.646 2.148 1.00 17.85 75 ARG A CA 1
ATOM 669 C C . ARG A 1 76 ? 46.806 7.698 2.028 1.00 18.26 75 ARG A C 1
ATOM 670 O O . ARG A 1 76 ? 47.401 7.088 1.120 1.00 19.73 75 ARG A O 1
ATOM 678 N N . GLN A 1 77 ? 47.434 8.402 2.960 1.00 17.10 76 GLN A N 1
ATOM 679 C CA . GLN A 1 77 ? 48.898 8.445 2.981 1.00 17.37 76 GLN A CA 1
ATOM 680 C C . GLN A 1 77 ? 49.523 7.110 3.447 1.00 18.23 76 GLN A C 1
ATOM 681 O O . GLN A 1 77 ? 50.486 6.625 2.836 1.00 20.08 76 GLN A O 1
ATOM 687 N N . ALA A 1 78 ? 49.022 6.546 4.536 1.00 17.66 77 ALA A N 1
ATOM 688 C CA . ALA A 1 78 ? 49.589 5.336 5.158 1.00 18.56 77 ALA A CA 1
ATOM 689 C C . ALA A 1 78 ? 49.314 4.013 4.419 1.00 20.60 77 ALA A C 1
ATOM 690 O O . ALA A 1 78 ? 50.217 3.148 4.325 1.00 21.34 77 ALA A O 1
ATOM 692 N N . LEU A 1 79 ? 48.052 3.814 3.993 1.00 21.49 78 LEU A N 1
ATOM 693 C CA . LEU A 1 79 ? 47.631 2.558 3.337 1.00 23.50 78 LEU A CA 1
ATOM 694 C C . LEU A 1 79 ? 47.237 2.720 1.872 1.00 25.53 78 LEU A C 1
ATOM 695 O O . LEU A 1 79 ? 46.767 1.756 1.244 1.00 29.54 78 LEU A O 1
ATOM 700 N N . GLY A 1 80 ? 47.393 3.906 1.314 1.00 27.48 79 GLY A N 1
ATOM 701 C CA . GLY A 1 80 ? 46.967 4.152 -0.073 1.00 28.21 79 GLY A CA 1
ATOM 702 C C . GLY A 1 80 ? 45.510 4.593 -0.219 1.00 28.63 79 GLY A C 1
ATOM 703 O O . GLY A 1 80 ? 44.643 4.241 0.606 1.00 30.28 79 GLY A O 1
ATOM 704 N N . GLU A 1 85 ? 41.582 -6.924 -5.290 1.0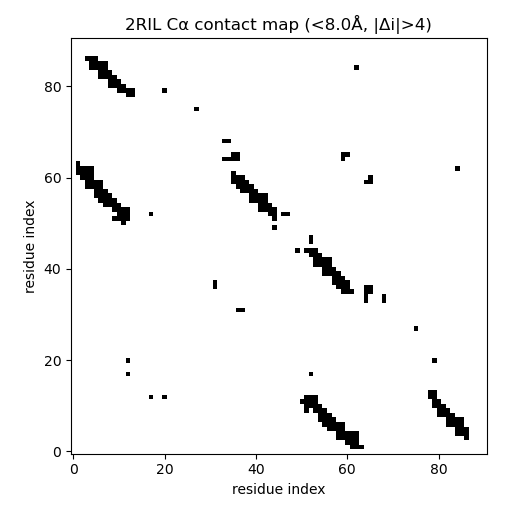0 27.40 84 GLU A N 1
ATOM 705 C CA . GLU A 1 85 ? 41.076 -6.590 -6.609 1.00 27.00 84 GLU A CA 1
ATOM 706 C C . GLU A 1 85 ? 39.563 -6.741 -6.607 1.00 26.57 84 GLU A C 1
ATOM 707 O O . GLU A 1 85 ? 39.016 -7.803 -6.272 1.00 27.44 84 GLU A O 1
ATOM 709 N N . GLY A 1 86 ? 38.878 -5.661 -6.962 1.00 25.94 85 GLY A N 1
ATOM 710 C CA . GLY A 1 86 ? 37.466 -5.740 -7.233 1.00 25.17 85 GLY A CA 1
ATOM 711 C C . GLY A 1 86 ? 36.584 -5.510 -6.032 1.00 24.34 85 GLY A C 1
ATOM 712 O O . GLY A 1 86 ? 35.386 -5.318 -6.230 1.00 25.66 85 GLY A O 1
ATOM 713 N N . LEU A 1 87 ? 37.156 -5.544 -4.811 1.00 22.66 86 LEU A N 1
ATOM 714 C CA . LEU A 1 87 ? 36.449 -5.132 -3.560 1.00 22.56 86 LEU A CA 1
ATOM 715 C C . LEU A 1 87 ? 36.128 -3.666 -3.673 1.00 22.12 86 LEU A C 1
ATOM 716 O O . LEU A 1 87 ? 37.032 -2.872 -3.919 1.00 24.41 86 LEU A O 1
ATOM 729 N N . GLY A 1 89 ? 34.102 -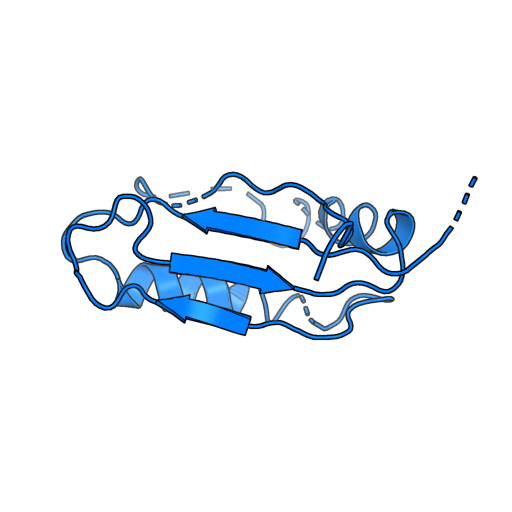0.478 -1.723 1.00 13.60 88 GLY A N 1
ATOM 730 C CA . GLY A 1 89 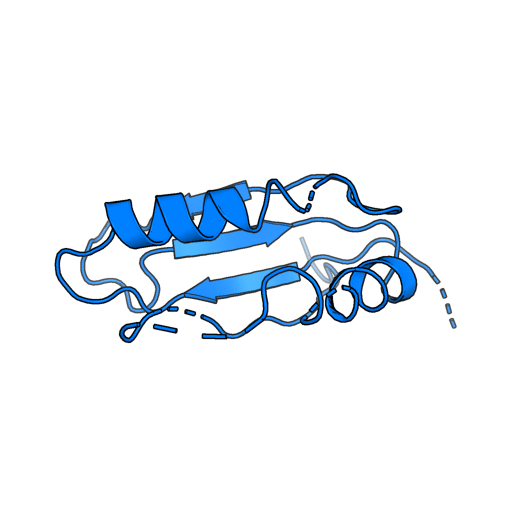? 33.311 0.242 -0.693 1.00 12.37 88 GLY A CA 1
ATOM 731 C C . GLY A 1 89 ? 32.612 1.491 -1.188 1.00 12.08 88 GLY A C 1
ATOM 732 O O . GLY A 1 89 ? 32.761 1.898 -2.341 1.00 12.94 88 GLY A O 1
ATOM 733 N N . ASN A 1 90 ? 31.824 2.093 -0.296 1.00 10.48 89 ASN A N 1
ATOM 734 C CA . ASN A 1 90 ? 31.060 3.302 -0.593 1.00 10.74 89 ASN A CA 1
ATOM 735 C C . ASN A 1 90 ? 30.800 4.058 0.695 1.00 10.58 89 ASN A C 1
ATOM 736 O O . ASN A 1 90 ? 29.665 4.128 1.171 1.00 10.81 89 ASN A O 1
ATOM 741 N N . PRO A 1 91 ? 31.861 4.543 1.326 1.00 9.52 90 PRO A N 1
ATOM 742 C CA . PRO A 1 91 ? 31.708 5.095 2.660 1.00 9.94 90 PRO A CA 1
ATOM 743 C C . PRO A 1 91 ? 30.962 6.421 2.638 1.00 8.76 90 PRO A C 1
ATOM 744 O O . PRO A 1 91 ? 31.167 7.264 1.745 1.00 11.01 90 PRO A O 1
ATOM 748 N N . ALA A 1 92 ? 30.120 6.615 3.643 1.00 8.23 91 ALA A N 1
ATOM 749 C CA . ALA A 1 92 ? 29.506 7.905 3.905 1.00 8.04 91 ALA A CA 1
ATOM 750 C C . ALA A 1 92 ? 29.236 8.049 5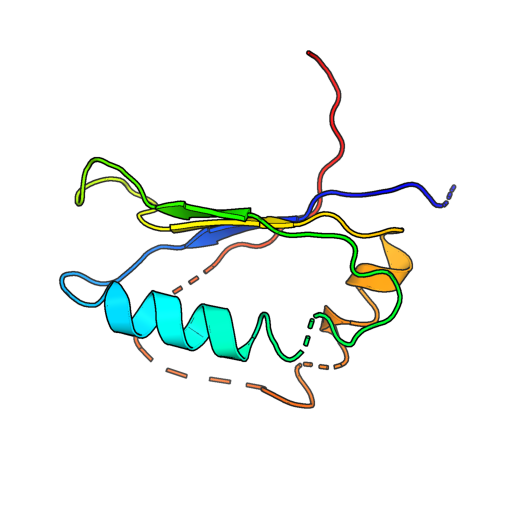.392 1.00 7.78 91 ALA A C 1
ATOM 751 O O . ALA A 1 92 ? 29.088 7.046 6.099 1.00 7.19 91 ALA A O 1
ATOM 753 N N . LEU A 1 93 ? 29.120 9.298 5.838 1.00 7.68 92 LEU A N 1
ATOM 754 C CA . LEU A 1 93 ? 28.808 9.607 7.243 1.00 7.61 92 LEU A CA 1
ATOM 755 C C . LEU A 1 93 ? 27.329 9.888 7.399 1.00 7.39 92 LEU A C 1
ATOM 756 O O . LEU A 1 93 ? 26.691 10.469 6.523 1.00 7.80 92 LEU A O 1
ATOM 761 N N . TYR A 1 94 ? 26.815 9.528 8.579 1.00 6.60 93 TYR A N 1
ATOM 762 C CA . TYR A 1 94 ? 25.393 9.558 8.933 1.00 6.46 93 TYR A CA 1
ATOM 763 C C . TYR A 1 94 ? 25.194 10.012 10.352 1.00 7.31 93 TYR A C 1
ATOM 764 O O . TYR A 1 94 ? 26.109 9.900 11.186 1.00 7.08 93 TYR A O 1
ATOM 773 N N . ARG A 1 95 ? 23.972 10.455 10.627 1.00 7.33 94 ARG A N 1
ATOM 774 C CA . ARG A 1 95 ? 23.521 10.568 12.018 1.00 8.73 94 ARG A CA 1
ATOM 775 C C . ARG A 1 95 ? 22.189 9.866 12.143 1.00 7.00 94 ARG A C 1
ATOM 776 O O . ARG A 1 95 ? 21.445 9.749 11.167 1.00 8.18 94 ARG A O 1
ATOM 784 N N . VAL A 1 96 ? 21.862 9.399 13.327 1.00 8.19 95 VAL A N 1
ATOM 785 C CA . VAL A 1 96 ? 20.599 8.707 13.558 1.00 6.72 95 VAL A CA 1
ATOM 786 C C . VAL A 1 96 ? 19.498 9.753 13.701 1.00 7.92 95 VAL A C 1
ATOM 787 O O . VAL A 1 96 ? 19.619 10.679 14.495 1.00 8.56 95 VAL A O 1
ATOM 791 N N . ILE A 1 97 ? 18.430 9.596 12.912 1.00 6.83 96 ILE A N 1
ATOM 792 C CA . ILE A 1 97 ? 17.320 10.533 12.900 1.00 7.55 96 ILE A CA 1
ATOM 793 C C . ILE A 1 97 ? 15.997 9.982 13.424 1.00 7.92 96 ILE A C 1
ATOM 794 O O . ILE A 1 97 ? 15.122 10.789 13.760 1.00 8.51 96 ILE A O 1
ATOM 799 N N . ARG A 1 98 ? 15.822 8.654 13.454 1.00 7.72 97 ARG A N 1
ATOM 800 C CA . ARG A 1 98 ? 14.606 8.050 14.011 1.00 8.81 97 ARG A CA 1
ATOM 801 C C . ARG A 1 98 ? 14.980 6.748 14.644 1.00 8.75 97 ARG A C 1
ATOM 802 O O . ARG A 1 98 ? 15.932 6.066 14.215 1.00 8.73 97 ARG A O 1
ATOM 810 N N . THR A 1 99 ? 14.215 6.370 15.657 1.00 10.22 98 THR A N 1
ATOM 811 C CA . THR A 1 99 ? 14.318 5.086 16.271 1.00 10.88 98 THR A CA 1
ATOM 812 C C . THR A 1 99 ? 12.969 4.456 16.449 1.00 11.43 98 THR A C 1
ATOM 813 O O . THR A 1 99 ? 12.843 3.427 17.108 1.00 11.49 98 THR A O 1
#

B-factor: mean 14.56, std 7.54, range [5.47, 50.06]

Radius of gyration: 13.77 Å; Cα contacts (8 Å, |Δi|>4): 150; chains: 1; bounding box: 35×40×26 Å

Foldseek 3Di:
DWAKKKKKKFKQAPPPCVVVVVVVVVVLCVLCPFPFWDAKDWDADPDPPDRGRIMMITMGGGPVRVVVSVVVCVPPVPPMIDIDMHDDDDD